Protein AF-A0A1V5L556-F1 (afdb_monomer)

pLDDT: mean 84.2, std 17.31, range [32.53, 97.69]

Sequence (121 aa):
MPRITEILFQGELIVESCAYVRMDPVELRERATLAYSMLGECTVFPRNCRVNRLGNERGICKGGRCVPVSSYGQHFGEEAPLVGKKVQVRFFHCYLSCEFCQNSDISQEGRGREISAGELA

Foldseek 3Di:
DDQPCDPDDPNDNCPPDPPLVVDDPVVNVVVVVVVVVCQCQPPVDVVRQGHRLVVQDAGLQRGHVFFAWQDKDADCDDDSVRHDDDMDTDGAGDNPPDPPDPVCCRHPVPRGDTDHPVVVD

Secondary structure (DSSP, 8-state):
---TT---BTTB------GGGGS-HHHHHHHHHHHHHTTTTT-SSTT-----GGGT---TT---SSEEEEEEEE--SS-GGG-SSSEEEEEP--SS--TT-TTHHHHTS--SEEE-HHHH-

Solvent-accessible surface area (backbone atoms only — not comparable to full-atom values): 7439 Å² total; per-residue (Å²): 132,86,66,87,88,67,72,67,63,93,82,47,88,72,76,79,66,58,71,76,79,76,44,56,72,65,60,50,49,52,53,50,51,53,60,56,56,40,31,54,46,26,57,91,49,98,80,52,63,49,38,30,19,79,80,48,37,64,44,93,39,62,54,46,63,48,48,42,40,43,50,72,43,67,35,84,63,91,54,70,94,58,44,48,92,52,73,46,76,42,68,28,45,48,71,79,74,60,93,83,46,92,56,39,60,26,31,70,70,50,49,56,47,74,39,52,74,79,77,73,108

Structure (mmCIF, N/CA/C/O backbone):
data_AF-A0A1V5L556-F1
#
_entry.id   AF-A0A1V5L556-F1
#
loop_
_atom_site.group_PDB
_atom_site.id
_atom_site.typ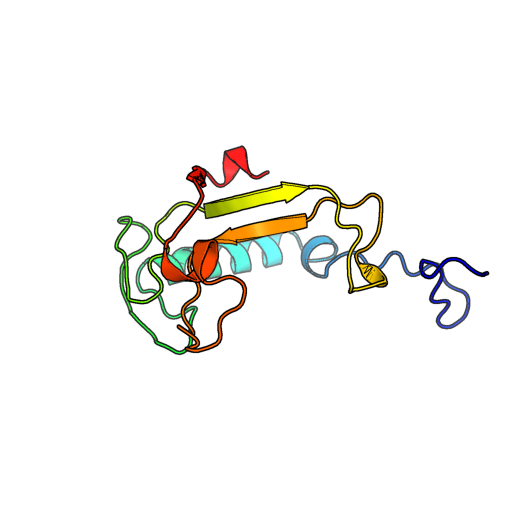e_symbol
_atom_site.label_atom_id
_atom_site.label_alt_id
_atom_site.label_comp_id
_atom_site.label_asym_id
_atom_site.label_entity_id
_atom_site.label_seq_id
_atom_site.pdbx_PDB_ins_code
_atom_site.Cartn_x
_atom_site.Cartn_y
_atom_site.Cartn_z
_atom_site.occupancy
_atom_site.B_iso_or_equiv
_atom_site.auth_seq_id
_atom_site.auth_comp_id
_atom_site.auth_asym_id
_atom_site.auth_atom_id
_atom_site.pdbx_PDB_model_num
ATOM 1 N N . MET A 1 1 ? 29.763 7.833 -19.923 1.00 35.34 1 MET A N 1
ATOM 2 C CA . MET A 1 1 ? 28.493 8.517 -19.594 1.00 35.34 1 MET A CA 1
ATOM 3 C C . MET A 1 1 ? 28.406 8.593 -18.079 1.00 35.34 1 MET A C 1
ATOM 5 O O . MET A 1 1 ? 28.569 7.546 -17.458 1.00 35.34 1 MET A O 1
ATOM 9 N N . PRO A 1 2 ? 28.285 9.786 -17.478 1.00 32.53 2 PRO A N 1
ATOM 10 C CA . PRO A 1 2 ? 28.253 9.913 -16.025 1.00 32.53 2 PRO A CA 1
ATOM 11 C C . PRO A 1 2 ? 27.000 9.219 -15.475 1.00 32.53 2 PRO A C 1
ATOM 13 O O . PRO A 1 2 ? 25.945 9.216 -16.110 1.00 32.53 2 PRO A O 1
ATOM 16 N N . ARG A 1 3 ? 27.149 8.549 -14.331 1.00 34.12 3 ARG A N 1
ATOM 17 C CA . ARG A 1 3 ? 26.086 7.783 -13.674 1.00 34.12 3 ARG A CA 1
ATOM 18 C C . ARG A 1 3 ? 25.080 8.771 -13.082 1.00 34.12 3 ARG A C 1
ATOM 20 O O . ARG A 1 3 ? 25.467 9.641 -12.313 1.00 34.12 3 ARG A O 1
ATOM 27 N N . ILE A 1 4 ? 23.796 8.599 -13.394 1.00 45.97 4 ILE A N 1
ATOM 28 C CA . ILE A 1 4 ? 22.675 9.451 -12.937 1.00 45.97 4 ILE A CA 1
ATOM 29 C C . ILE A 1 4 ? 22.534 9.497 -11.392 1.00 45.97 4 ILE A C 1
ATOM 31 O O . ILE A 1 4 ? 21.780 10.297 -10.856 1.00 45.97 4 ILE A O 1
ATOM 35 N N . THR A 1 5 ? 23.305 8.707 -10.641 1.00 41.00 5 THR A N 1
ATOM 36 C CA . THR A 1 5 ? 23.335 8.725 -9.168 1.00 41.00 5 THR A CA 1
ATOM 37 C C . THR A 1 5 ? 24.135 9.875 -8.544 1.00 41.00 5 THR A C 1
ATOM 39 O O . THR A 1 5 ? 24.241 9.926 -7.324 1.00 41.00 5 THR A O 1
ATOM 42 N N . GLU A 1 6 ? 24.710 10.780 -9.335 1.00 43.03 6 GLU A N 1
ATOM 43 C CA . GLU A 1 6 ? 25.495 11.922 -8.846 1.00 43.03 6 GLU A CA 1
ATOM 44 C C . GLU A 1 6 ? 24.819 13.244 -9.259 1.00 43.03 6 GLU A C 1
ATOM 46 O O . GLU A 1 6 ? 25.341 14.005 -10.072 1.00 43.03 6 GLU A O 1
ATOM 51 N N . ILE A 1 7 ? 23.628 13.529 -8.715 1.00 44.84 7 ILE A N 1
ATOM 52 C CA . ILE A 1 7 ? 23.080 14.895 -8.734 1.00 44.84 7 ILE A CA 1
ATOM 53 C C . ILE A 1 7 ? 23.825 15.680 -7.648 1.00 44.84 7 ILE A C 1
ATOM 55 O O . ILE A 1 7 ? 23.437 15.708 -6.484 1.00 44.84 7 ILE A O 1
ATOM 59 N N . LEU A 1 8 ? 24.956 16.263 -8.037 1.00 38.81 8 LEU A N 1
ATOM 60 C CA . LEU A 1 8 ? 25.703 17.228 -7.239 1.00 38.81 8 LEU A CA 1
ATOM 61 C C . LEU A 1 8 ? 24.901 18.536 -7.182 1.00 38.81 8 LEU A C 1
ATOM 63 O O . LEU A 1 8 ? 24.895 19.298 -8.147 1.00 38.81 8 LEU A O 1
ATOM 67 N N . PHE A 1 9 ? 24.255 18.827 -6.054 1.00 42.56 9 PHE A N 1
ATOM 68 C CA . PHE A 1 9 ? 23.857 20.195 -5.723 1.00 42.56 9 PHE A CA 1
ATOM 69 C C . PHE A 1 9 ? 24.901 20.741 -4.741 1.00 42.56 9 PHE A C 1
ATOM 71 O O . PHE A 1 9 ? 25.079 20.203 -3.655 1.00 42.56 9 PHE A O 1
ATOM 78 N N . GLN A 1 10 ? 25.664 21.752 -5.165 1.00 41.72 10 GLN A N 1
ATOM 79 C CA . GLN A 1 10 ? 26.695 22.436 -4.360 1.00 41.72 10 GLN A CA 1
ATOM 80 C C . GLN A 1 10 ? 27.822 21.559 -3.767 1.00 41.72 10 GLN A C 1
ATOM 82 O O . GLN A 1 10 ? 28.446 21.943 -2.785 1.00 41.72 10 GLN A O 1
ATOM 87 N N . GLY A 1 11 ? 28.157 20.423 -4.386 1.00 44.88 11 GLY A N 1
ATOM 88 C CA . GLY A 1 11 ? 29.358 19.662 -4.011 1.00 44.88 11 GLY A CA 1
ATOM 89 C C . GLY A 1 11 ? 29.227 18.791 -2.758 1.00 44.88 11 GLY A C 1
ATOM 90 O O . GLY A 1 11 ? 30.229 18.230 -2.320 1.00 44.88 11 GLY A 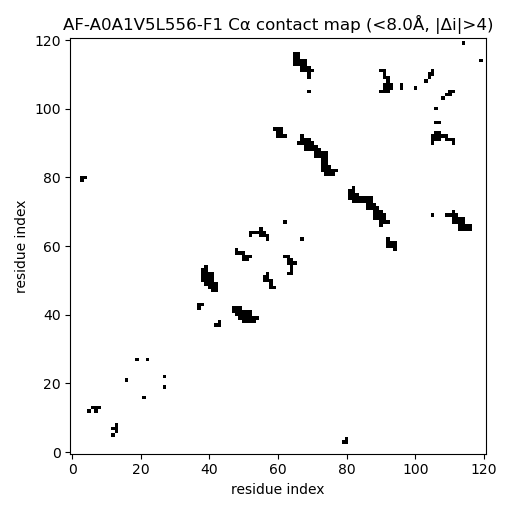O 1
ATOM 91 N N . GLU A 1 12 ? 28.020 18.619 -2.217 1.00 39.94 12 GLU A N 1
ATOM 92 C CA . GLU A 1 12 ? 27.752 17.656 -1.147 1.00 39.94 12 GLU A CA 1
ATOM 93 C C . GLU A 1 12 ? 27.103 16.376 -1.689 1.00 39.94 12 GLU A C 1
ATOM 95 O O . GLU A 1 12 ? 26.280 16.393 -2.608 1.00 39.94 12 GLU A O 1
ATOM 100 N N . LEU A 1 13 ? 27.491 15.237 -1.109 1.00 43.56 13 LEU A N 1
ATOM 101 C CA . LEU A 1 13 ? 26.875 13.941 -1.368 1.00 43.56 13 LEU A CA 1
ATOM 102 C C . LEU A 1 13 ? 25.466 13.953 -0.760 1.00 43.56 13 LEU A C 1
ATOM 104 O O . LEU A 1 13 ? 25.294 13.660 0.423 1.00 43.56 13 LEU A O 1
ATOM 108 N N . ILE A 1 14 ? 24.450 14.288 -1.554 1.00 48.25 14 ILE A N 1
ATOM 109 C CA . ILE A 1 14 ? 23.059 14.180 -1.116 1.00 48.25 14 ILE A CA 1
ATOM 110 C C . ILE A 1 14 ? 22.709 12.689 -1.026 1.00 48.25 14 ILE A C 1
ATOM 112 O O . ILE A 1 14 ? 22.227 12.067 -1.971 1.00 48.25 14 ILE A O 1
ATOM 116 N N . VAL A 1 15 ? 22.948 12.084 0.138 1.00 51.12 15 VAL A N 1
ATOM 117 C CA . VAL A 1 15 ? 22.237 10.866 0.529 1.00 51.12 15 VAL A CA 1
ATOM 118 C C . VAL A 1 15 ? 20.838 11.327 0.912 1.00 51.12 15 VAL A C 1
ATOM 120 O O . VAL A 1 15 ? 20.555 11.607 2.075 1.00 51.12 15 VAL A O 1
ATOM 123 N N . GLU A 1 16 ? 19.973 11.502 -0.085 1.00 57.72 16 GLU A N 1
ATOM 124 C CA . GLU A 1 16 ? 18.590 11.927 0.115 1.00 57.72 16 GLU A CA 1
ATOM 125 C C . GLU A 1 16 ? 17.825 10.780 0.788 1.00 57.72 16 GLU A C 1
ATOM 127 O O . GLU A 1 16 ? 17.157 9.956 0.166 1.00 57.72 16 GLU A O 1
ATOM 132 N N . SER A 1 17 ? 18.002 10.656 2.103 1.00 68.00 17 SER A N 1
ATOM 133 C CA . SER A 1 17 ? 17.194 9.769 2.920 1.00 68.00 17 SER A CA 1
ATOM 134 C C . SER A 1 17 ? 15.756 10.278 2.906 1.00 68.00 17 SER A C 1
ATOM 136 O O . SER A 1 17 ? 15.503 11.488 2.910 1.00 68.00 17 SER A O 1
ATOM 138 N N . CYS A 1 18 ? 14.797 9.357 2.855 1.00 77.62 18 CYS A N 1
ATOM 139 C CA . CYS A 1 18 ? 13.389 9.718 2.911 1.00 77.62 18 CYS A CA 1
ATOM 140 C C . CYS A 1 18 ? 13.111 10.525 4.188 1.00 77.62 18 CYS A C 1
ATOM 142 O O . CYS A 1 18 ? 13.683 10.235 5.238 1.00 77.62 18 CYS A O 1
ATOM 144 N N . ALA A 1 19 ? 12.219 11.517 4.121 1.00 85.31 19 ALA A N 1
ATOM 145 C CA . ALA A 1 19 ? 11.982 12.449 5.228 1.00 85.31 19 ALA A CA 1
ATOM 146 C C . ALA A 1 19 ? 11.673 11.755 6.571 1.00 85.31 19 ALA A C 1
ATOM 148 O O . ALA A 1 19 ? 12.118 12.217 7.616 1.00 85.31 19 ALA A O 1
ATOM 149 N N . TYR A 1 20 ? 10.987 10.606 6.540 1.00 85.88 20 TYR A N 1
ATOM 150 C CA . TYR A 1 20 ? 10.677 9.817 7.736 1.00 85.88 20 TYR A CA 1
ATOM 151 C C . TYR A 1 20 ? 11.917 9.219 8.426 1.00 85.88 20 TYR A C 1
ATOM 153 O O . TYR A 1 20 ? 11.873 8.965 9.621 1.00 85.88 20 TYR A O 1
ATOM 161 N N . VAL A 1 21 ? 13.024 9.007 7.704 1.00 87.56 21 VAL A N 1
ATOM 162 C CA . VAL A 1 21 ? 14.285 8.477 8.260 1.00 87.56 21 VAL A CA 1
ATOM 163 C C . VAL A 1 21 ? 14.985 9.521 9.130 1.00 87.56 21 VAL A C 1
ATOM 165 O O . VAL A 1 21 ? 15.699 9.167 10.061 1.00 87.56 21 VAL A O 1
ATOM 168 N N . ARG A 1 22 ? 14.784 10.808 8.829 1.00 88.75 22 ARG A N 1
ATOM 169 C CA . ARG A 1 22 ? 15.366 11.935 9.577 1.00 88.75 22 ARG A CA 1
ATOM 170 C C . ARG A 1 22 ? 14.403 12.538 10.602 1.00 88.75 22 ARG A C 1
ATOM 172 O O . ARG A 1 22 ? 14.738 13.545 11.215 1.00 88.75 22 ARG A O 1
ATOM 179 N N . MET A 1 23 ? 13.203 11.979 10.733 1.00 91.94 23 MET A N 1
ATOM 180 C CA . MET A 1 23 ? 12.171 12.488 11.631 1.00 91.94 23 MET A CA 1
ATOM 181 C C . MET A 1 23 ? 12.487 12.114 13.077 1.00 91.94 23 MET A C 1
ATOM 183 O O . MET A 1 23 ? 13.033 11.040 13.337 1.00 91.94 23 MET A O 1
ATOM 187 N N . ASP A 1 24 ? 12.108 12.985 14.012 1.00 96.19 24 ASP A N 1
ATOM 188 C CA . ASP A 1 24 ? 12.173 12.659 15.430 1.00 96.19 24 ASP A CA 1
ATOM 189 C C . ASP A 1 24 ? 11.362 11.370 15.719 1.00 96.19 24 ASP A C 1
ATOM 191 O O . ASP A 1 24 ? 10.232 11.235 15.236 1.00 96.19 24 ASP A O 1
ATOM 195 N N . PRO A 1 25 ? 11.904 10.394 16.475 1.00 96.06 25 PRO A N 1
ATOM 196 C CA . PRO A 1 25 ? 11.215 9.128 16.721 1.00 96.06 25 PRO A CA 1
ATOM 197 C C . PRO A 1 25 ? 9.872 9.255 17.451 1.00 96.06 25 PRO A C 1
ATOM 199 O O . PRO A 1 25 ? 9.017 8.377 17.294 1.00 96.06 25 PRO A O 1
ATOM 202 N N . VAL A 1 26 ? 9.685 10.299 18.265 1.00 97.50 26 VAL A N 1
ATOM 203 C CA . VAL A 1 26 ? 8.410 10.577 18.939 1.00 97.50 26 VAL A CA 1
ATOM 204 C C . VAL A 1 26 ? 7.413 11.085 17.908 1.00 97.50 26 VAL A C 1
ATOM 206 O O . VAL A 1 26 ? 6.352 10.481 17.752 1.00 97.50 26 VAL A O 1
ATOM 209 N N . GLU A 1 27 ? 7.795 12.091 17.120 1.00 96.81 27 GLU A N 1
ATOM 210 C CA . GLU A 1 27 ? 6.949 12.625 16.047 1.00 96.81 27 GLU A CA 1
ATOM 211 C C . GLU A 1 27 ? 6.547 11.532 15.040 1.00 96.81 27 GLU A C 1
ATOM 213 O O . GLU A 1 27 ? 5.376 11.408 14.666 1.00 96.81 27 GLU A O 1
ATOM 218 N N . LEU A 1 28 ? 7.497 10.690 14.622 1.00 96.00 28 LEU A N 1
ATOM 219 C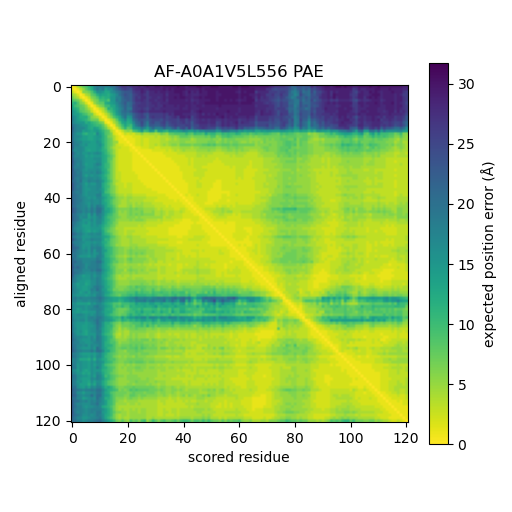 CA . LEU A 1 28 ? 7.238 9.590 13.694 1.00 96.00 28 LEU A CA 1
ATOM 220 C C . LEU A 1 28 ? 6.188 8.621 14.251 1.00 96.00 28 LEU A C 1
ATOM 222 O O . LEU A 1 28 ? 5.294 8.179 13.526 1.00 96.00 28 LEU A O 1
ATOM 226 N N . ARG A 1 29 ? 6.272 8.307 15.547 1.00 96.50 29 ARG A N 1
ATOM 227 C CA . ARG A 1 29 ? 5.335 7.410 16.231 1.00 96.50 29 ARG A CA 1
ATOM 228 C C . ARG A 1 29 ? 3.947 8.026 16.367 1.00 96.50 29 ARG A C 1
ATOM 230 O O . ARG A 1 29 ? 2.954 7.324 16.170 1.00 96.50 29 ARG A O 1
ATOM 237 N N . GLU A 1 30 ? 3.864 9.317 16.665 1.00 97.69 30 GLU A N 1
ATOM 238 C CA . GLU A 1 30 ? 2.598 10.051 16.734 1.00 97.69 30 GLU A CA 1
ATOM 239 C C . GLU A 1 30 ? 1.904 10.080 15.370 1.00 97.69 30 GLU A C 1
ATOM 241 O O . GLU A 1 30 ? 0.736 9.699 15.258 1.00 97.69 30 GLU A O 1
ATOM 246 N N . ARG A 1 31 ? 2.639 10.421 14.304 1.00 96.38 31 ARG A N 1
ATOM 247 C CA . ARG A 1 31 ? 2.110 10.413 12.932 1.00 96.38 31 ARG A CA 1
ATOM 248 C C . ARG A 1 31 ? 1.685 9.020 12.484 1.00 96.38 31 ARG A C 1
ATOM 250 O O . ARG A 1 31 ? 0.634 8.883 11.862 1.00 96.38 31 ARG A O 1
ATOM 257 N N . ALA A 1 32 ? 2.458 7.986 12.815 1.00 94.81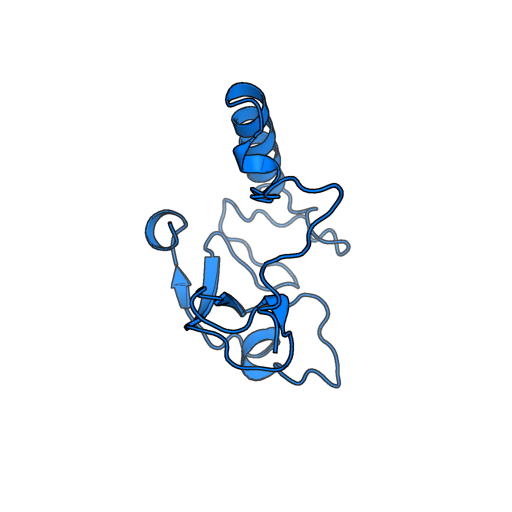 32 ALA A N 1
ATOM 258 C CA . ALA A 1 32 ? 2.088 6.604 12.522 1.00 94.81 32 ALA A CA 1
ATOM 259 C C . ALA A 1 32 ? 0.802 6.194 13.258 1.00 94.81 32 ALA A C 1
ATOM 261 O O . ALA A 1 32 ? -0.068 5.558 12.666 1.00 94.81 32 ALA A O 1
ATOM 262 N N . THR A 1 33 ? 0.649 6.606 14.519 1.00 96.94 33 THR A N 1
ATOM 263 C CA . THR A 1 33 ? -0.556 6.346 15.321 1.00 96.94 33 THR A CA 1
ATOM 264 C C . THR A 1 33 ? -1.779 7.036 14.720 1.00 96.94 33 THR A C 1
ATOM 266 O O . THR A 1 33 ? -2.828 6.408 14.573 1.00 96.94 33 THR A O 1
ATOM 269 N N . LEU A 1 34 ? -1.638 8.297 14.304 1.00 96.00 34 LEU A N 1
ATOM 270 C CA . LEU A 1 34 ? -2.697 9.042 13.625 1.00 96.00 34 LEU A CA 1
ATOM 271 C C . LEU A 1 34 ? -3.072 8.402 12.281 1.00 96.00 34 LEU A C 1
ATOM 273 O O . LEU A 1 34 ? -4.245 8.158 12.015 1.00 96.00 34 LEU A O 1
ATOM 277 N N . ALA A 1 35 ? -2.087 8.072 11.444 1.00 93.75 35 ALA A N 1
ATOM 278 C CA . ALA A 1 35 ? -2.337 7.405 10.167 1.00 93.75 35 ALA A CA 1
ATOM 279 C C . ALA A 1 35 ? -3.047 6.054 10.360 1.00 93.75 35 ALA A C 1
ATOM 281 O O . ALA A 1 35 ? -3.922 5.686 9.577 1.00 93.75 35 ALA A O 1
ATOM 282 N N . TYR A 1 36 ? -2.701 5.326 11.423 1.00 93.88 36 TYR A N 1
ATOM 283 C CA . TYR A 1 36 ? -3.343 4.066 11.767 1.00 93.88 36 TYR A CA 1
ATOM 284 C C . TYR A 1 36 ? -4.788 4.252 12.251 1.00 93.88 36 TYR A C 1
ATOM 286 O O . TYR A 1 36 ? -5.650 3.458 11.882 1.00 93.88 36 TYR A O 1
ATOM 294 N N . SER A 1 37 ? -5.092 5.291 13.034 1.00 95.69 37 SER A N 1
ATOM 295 C CA . SER A 1 37 ? -6.464 5.547 13.499 1.00 95.69 37 SER A CA 1
ATOM 296 C C . SER A 1 37 ? -7.406 5.942 12.357 1.00 95.69 37 SER A C 1
ATOM 298 O O . SER A 1 37 ? -8.562 5.516 12.347 1.00 95.69 37 SER A O 1
ATOM 300 N N . MET A 1 38 ? -6.898 6.634 11.328 1.00 94.62 38 MET A N 1
ATOM 301 C CA . MET A 1 38 ? -7.646 6.957 10.102 1.00 94.62 38 MET A CA 1
ATOM 302 C C . MET A 1 38 ? -8.143 5.717 9.344 1.00 94.62 38 MET A C 1
ATOM 304 O O . MET A 1 38 ? -9.009 5.828 8.480 1.00 94.62 38 MET A O 1
ATOM 308 N N . LEU A 1 39 ? -7.622 4.524 9.638 1.00 93.56 39 LEU A N 1
ATOM 309 C CA . LEU A 1 39 ? -8.104 3.274 9.055 1.00 93.56 39 LEU A CA 1
ATOM 310 C C . LEU A 1 39 ? -9.469 2.838 9.613 1.00 93.56 39 LEU A C 1
ATOM 312 O O . LEU A 1 39 ? -10.161 2.084 8.934 1.00 93.56 39 LEU A O 1
ATOM 316 N N . GLY A 1 40 ? -9.863 3.294 10.808 1.00 96.31 40 GLY A N 1
ATOM 317 C CA . GLY A 1 40 ? -11.162 2.975 11.418 1.00 96.31 40 GLY A CA 1
ATOM 318 C C . GLY A 1 40 ? -12.352 3.663 10.739 1.00 96.31 40 GLY A C 1
ATOM 319 O O . GLY A 1 40 ? -13.445 3.110 10.718 1.00 96.31 40 GLY A O 1
ATOM 320 N N . GLU A 1 41 ? -12.117 4.823 10.127 1.00 96.31 41 GLU A N 1
ATOM 321 C CA . GLU A 1 41 ? -13.068 5.542 9.277 1.00 96.31 41 GLU A CA 1
ATOM 322 C C . GLU A 1 41 ? -12.293 6.116 8.083 1.00 96.31 41 GLU A C 1
ATOM 324 O O . GLU A 1 41 ? -11.792 7.239 8.103 1.00 96.31 41 GLU 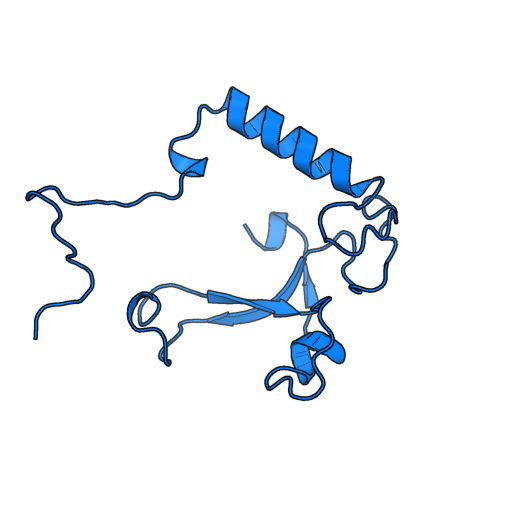A O 1
ATOM 329 N N . CYS A 1 42 ? -12.118 5.301 7.039 1.00 93.38 42 CYS A N 1
ATOM 330 C CA . CYS A 1 42 ? -11.139 5.583 5.991 1.00 93.38 42 CYS A CA 1
ATOM 331 C C . CYS A 1 42 ? -11.454 6.843 5.157 1.00 93.38 42 CYS A C 1
ATOM 333 O O . CYS A 1 42 ? -12.314 6.826 4.266 1.00 93.38 42 CYS A O 1
ATOM 335 N N . THR A 1 43 ? -10.666 7.897 5.389 1.00 92.69 43 THR A N 1
ATOM 336 C CA . THR A 1 43 ? -10.650 9.183 4.655 1.00 92.69 43 THR A CA 1
ATOM 337 C C . THR A 1 43 ? -9.333 9.442 3.911 1.00 92.69 43 THR A C 1
ATOM 339 O O . THR A 1 43 ? -9.117 10.513 3.358 1.00 92.69 43 THR A O 1
ATOM 342 N N . VAL A 1 44 ? -8.444 8.442 3.854 1.00 89.44 44 VAL A N 1
ATOM 343 C CA . VAL A 1 44 ? -7.110 8.545 3.224 1.00 89.44 44 VAL A CA 1
ATOM 344 C C . VAL A 1 44 ? -7.190 8.869 1.725 1.00 89.44 44 VAL A C 1
ATOM 346 O O . VAL A 1 44 ? -6.299 9.512 1.179 1.00 89.44 44 VAL A O 1
ATOM 349 N N . PHE A 1 45 ? -8.256 8.433 1.050 1.00 84.81 45 PHE A N 1
ATOM 350 C CA . PHE A 1 45 ? -8.478 8.706 -0.370 1.00 84.81 45 PHE A CA 1
ATOM 351 C C . PHE A 1 45 ? -9.555 9.775 -0.575 1.00 84.81 45 PHE A C 1
ATOM 353 O O . PHE A 1 45 ? -10.542 9.765 0.161 1.00 84.81 45 PHE A O 1
ATOM 360 N N . PRO A 1 46 ? -9.479 10.583 -1.656 1.00 86.50 46 PRO A N 1
ATOM 361 C CA . PRO A 1 46 ? -10.468 11.627 -1.955 1.00 86.50 46 PRO A CA 1
ATOM 362 C C . PRO A 1 46 ? -11.922 11.138 -2.037 1.00 86.50 46 PRO A C 1
ATOM 364 O O . PRO A 1 46 ? -12.854 11.917 -1.870 1.00 86.50 46 PRO A O 1
ATOM 367 N N . ARG A 1 47 ? -12.133 9.836 -2.279 1.00 86.62 47 ARG A N 1
ATOM 368 C CA . ARG A 1 47 ? -13.466 9.217 -2.294 1.00 86.62 47 ARG A CA 1
ATOM 369 C C . ARG A 1 47 ? -14.109 9.076 -0.907 1.00 86.62 47 ARG A C 1
ATOM 371 O O . ARG A 1 47 ? -15.281 8.728 -0.862 1.00 86.62 47 ARG A O 1
ATOM 378 N N . ASN A 1 48 ? -13.375 9.303 0.190 1.00 91.12 48 ASN A N 1
ATOM 379 C CA . ASN A 1 48 ? -13.885 9.322 1.568 1.00 91.12 48 ASN A CA 1
ATOM 380 C C . ASN A 1 48 ? -14.865 8.179 1.880 1.00 91.12 48 ASN A C 1
ATOM 382 O O . ASN A 1 48 ? -15.994 8.409 2.303 1.00 91.12 48 ASN A O 1
ATOM 386 N N . CYS A 1 49 ? -14.448 6.932 1.637 1.00 92.81 49 CYS A N 1
ATOM 387 C CA . CYS A 1 49 ? -15.344 5.779 1.742 1.00 92.81 49 CYS A CA 1
ATOM 388 C C . CYS A 1 49 ? -15.795 5.448 3.173 1.00 92.81 49 CYS A C 1
ATOM 390 O O . CYS A 1 49 ? -16.746 4.689 3.314 1.00 92.81 49 CYS A O 1
ATOM 392 N N . ARG A 1 50 ? -15.117 5.970 4.209 1.00 95.62 50 ARG A N 1
ATOM 393 C CA . ARG A 1 50 ? -15.458 5.840 5.643 1.00 95.62 50 ARG A CA 1
ATOM 394 C C . ARG A 1 50 ? -15.590 4.416 6.198 1.00 95.62 50 ARG A C 1
ATOM 396 O O . ARG A 1 50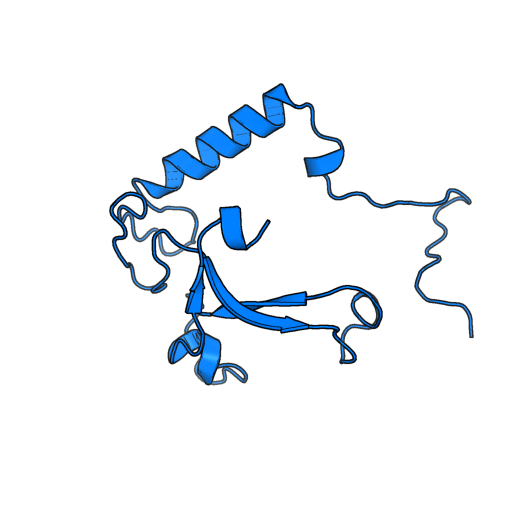 ? -15.935 4.251 7.357 1.00 95.62 50 ARG A O 1
ATOM 403 N N . VAL A 1 51 ? -15.266 3.392 5.412 1.00 96.75 51 VAL A N 1
ATOM 404 C CA . VAL A 1 51 ? -15.259 1.999 5.878 1.00 96.75 51 VAL A CA 1
ATOM 405 C C . VAL A 1 51 ? -14.181 1.768 6.938 1.00 96.75 51 VAL A C 1
ATOM 407 O O . VAL A 1 51 ? -13.131 2.426 6.925 1.00 96.75 51 VAL A O 1
ATOM 410 N N . ASN A 1 52 ? -14.409 0.776 7.794 1.00 96.94 52 ASN A N 1
ATOM 411 C CA . ASN A 1 52 ? -13.492 0.377 8.848 1.00 96.94 52 ASN A CA 1
ATOM 412 C C . ASN A 1 52 ? -12.485 -0.676 8.353 1.00 96.94 52 ASN A C 1
ATOM 414 O O . ASN A 1 52 ? -12.721 -1.887 8.388 1.00 96.94 52 ASN A O 1
ATOM 418 N N . ARG A 1 53 ? -11.297 -0.227 7.940 1.00 94.38 53 ARG A N 1
ATOM 419 C CA . ARG A 1 53 ? -10.199 -1.113 7.514 1.00 94.38 53 ARG A CA 1
ATOM 420 C C . ARG A 1 53 ? -9.603 -1.911 8.666 1.00 94.38 53 ARG A C 1
ATOM 422 O O . 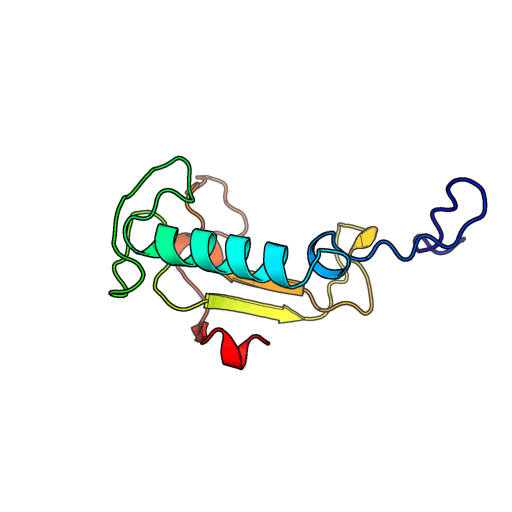ARG A 1 53 ? -9.009 -2.953 8.409 1.00 94.38 53 ARG A O 1
ATOM 429 N N . LEU A 1 54 ? -9.742 -1.459 9.915 1.00 94.44 54 LEU A N 1
ATOM 430 C CA . LEU A 1 54 ? -9.299 -2.231 11.083 1.00 94.44 54 LEU A CA 1
ATOM 431 C C . LEU A 1 54 ? -10.145 -3.501 11.252 1.00 94.44 54 LEU A C 1
ATOM 433 O O . LEU A 1 54 ? -9.602 -4.540 11.615 1.00 94.44 54 LEU A O 1
ATOM 437 N N . GLY A 1 55 ? -11.429 -3.434 10.886 1.00 95.62 55 GLY A N 1
ATOM 438 C CA . GLY A 1 55 ? -12.333 -4.580 10.737 1.00 95.62 55 GLY A CA 1
ATOM 439 C C . GLY A 1 55 ? -12.214 -5.320 9.398 1.00 95.62 55 GLY A C 1
ATOM 440 O O . GLY A 1 55 ? -13.038 -6.178 9.103 1.00 95.62 55 GLY A O 1
ATOM 441 N N . ASN A 1 56 ? -11.204 -4.997 8.580 1.00 94.94 56 ASN A N 1
ATOM 442 C CA . ASN A 1 56 ? -10.999 -5.521 7.226 1.00 94.94 56 ASN A CA 1
ATOM 443 C C . ASN A 1 56 ? -12.139 -5.215 6.230 1.00 94.94 56 ASN A C 1
ATOM 445 O O . ASN A 1 56 ? -12.290 -5.903 5.219 1.00 94.94 56 ASN A O 1
ATOM 449 N N . GLU A 1 57 ? -12.930 -4.167 6.468 1.00 96.38 57 GLU A N 1
ATOM 450 C CA . GLU A 1 57 ? -13.972 -3.762 5.528 1.00 96.38 57 GLU A CA 1
ATOM 451 C C . GLU A 1 57 ? -13.372 -3.215 4.229 1.00 96.38 57 GLU A C 1
ATOM 453 O O . GLU A 1 57 ? -12.351 -2.513 4.215 1.00 96.38 57 GLU A O 1
ATOM 458 N N . ARG A 1 58 ? -14.044 -3.512 3.112 1.00 93.19 58 ARG A N 1
ATOM 459 C CA . ARG A 1 58 ? -13.625 -3.118 1.766 1.00 93.19 58 ARG A CA 1
ATOM 460 C C . ARG A 1 58 ? -14.571 -2.073 1.179 1.00 93.19 58 ARG A C 1
ATOM 462 O O . ARG A 1 58 ? -15.746 -2.334 0.965 1.00 93.19 58 ARG A O 1
ATOM 469 N N . GLY A 1 59 ? -14.038 -0.887 0.901 1.00 91.81 59 GLY A N 1
ATOM 470 C CA . GLY A 1 59 ? -14.714 0.178 0.163 1.00 91.81 59 GLY A CA 1
ATOM 471 C C . GLY A 1 59 ? -14.461 0.085 -1.342 1.00 91.81 59 GLY A C 1
ATOM 472 O O . GLY A 1 59 ? -13.878 -0.876 -1.838 1.00 91.81 59 GLY A O 1
ATOM 473 N N . ILE A 1 60 ? -14.817 1.143 -2.072 1.00 88.94 60 ILE A N 1
ATOM 474 C CA . ILE A 1 60 ? -14.698 1.200 -3.540 1.00 88.94 60 ILE A CA 1
ATOM 475 C C . ILE A 1 60 ? -13.271 0.979 -4.067 1.00 88.94 60 ILE A C 1
ATOM 477 O O . ILE A 1 60 ? -13.092 0.438 -5.152 1.00 88.94 60 ILE A O 1
ATOM 481 N N . CYS A 1 61 ? -12.245 1.349 -3.294 1.00 88.38 61 CYS A N 1
ATOM 482 C CA . CYS A 1 61 ? -10.856 1.091 -3.670 1.00 88.38 61 CYS A CA 1
ATOM 483 C C . CYS A 1 61 ? -10.412 -0.359 -3.438 1.00 88.38 61 CYS A C 1
ATOM 485 O O . CYS A 1 61 ? -9.248 -0.641 -3.663 1.00 88.38 61 CYS A O 1
ATOM 487 N N . LYS A 1 62 ? -11.288 -1.258 -2.966 1.00 90.12 62 LYS A N 1
ATOM 488 C CA . LYS A 1 62 ? -11.068 -2.701 -2.738 1.00 90.12 62 LYS A CA 1
ATOM 489 C C . LYS A 1 62 ? -9.965 -3.102 -1.741 1.00 90.12 62 LYS A C 1
ATOM 491 O O . LYS A 1 62 ? -9.965 -4.249 -1.313 1.00 90.12 62 LYS A O 1
ATOM 496 N N . GLY A 1 63 ? -9.081 -2.196 -1.317 1.00 89.06 63 GLY A N 1
ATOM 497 C CA . GLY A 1 63 ? -8.047 -2.489 -0.313 1.00 89.06 63 GLY A CA 1
ATOM 498 C C . GLY A 1 63 ? -8.641 -2.876 1.044 1.00 89.06 63 GLY A C 1
ATOM 499 O O . GLY A 1 63 ? -9.685 -2.348 1.406 1.00 89.06 63 GLY A O 1
ATOM 500 N N . GLY A 1 64 ? -8.018 -3.794 1.780 1.00 91.12 64 GLY A N 1
ATOM 501 C CA . GLY A 1 64 ? -8.464 -4.246 3.105 1.00 91.12 64 GLY A CA 1
ATOM 502 C C . GLY A 1 64 ? -7.552 -3.769 4.237 1.00 91.12 64 GLY A C 1
ATOM 503 O O . GLY A 1 64 ? -6.987 -2.676 4.189 1.00 91.12 64 GLY A O 1
ATOM 504 N N . ARG A 1 65 ? -7.411 -4.609 5.266 1.00 92.50 65 ARG A N 1
ATOM 505 C CA . ARG A 1 65 ? -6.479 -4.417 6.387 1.00 92.50 65 ARG A CA 1
ATOM 506 C C . ARG A 1 65 ? -5.023 -4.684 5.997 1.00 92.50 65 ARG A C 1
ATOM 508 O O . ARG A 1 65 ? -4.116 -4.060 6.546 1.00 92.50 65 ARG A O 1
ATOM 515 N N . CYS A 1 66 ? -4.823 -5.653 5.110 1.00 93.44 66 CYS A N 1
ATOM 516 C CA . CYS A 1 66 ? -3.520 -6.153 4.687 1.00 93.44 66 CYS A CA 1
ATOM 517 C C . CYS A 1 66 ? -3.009 -5.425 3.441 1.00 93.44 66 CYS A C 1
ATOM 519 O O . CYS A 1 66 ? -3.762 -4.754 2.735 1.00 93.44 66 CYS A O 1
ATOM 521 N N . VAL A 1 67 ? -1.711 -5.564 3.177 1.00 91.62 67 VAL A N 1
ATOM 522 C CA . VAL A 1 67 ? -1.047 -4.888 2.064 1.00 91.62 67 VAL A CA 1
ATOM 523 C C . VAL A 1 67 ? -1.249 -5.693 0.774 1.00 91.62 67 VAL A C 1
ATOM 525 O O . VAL A 1 67 ? -0.841 -6.854 0.728 1.00 91.62 67 VAL A O 1
ATOM 528 N N . PRO A 1 68 ? -1.840 -5.114 -0.286 1.00 93.50 68 PRO A N 1
ATOM 529 C CA . PRO A 1 68 ? -2.107 -5.834 -1.526 1.00 93.50 68 PRO A CA 1
ATOM 530 C C . PRO A 1 68 ? -0.877 -5.829 -2.445 1.00 93.50 68 PRO A C 1
ATOM 532 O O . PRO A 1 68 ? -0.694 -4.893 -3.217 1.00 93.50 68 PRO A O 1
ATOM 535 N N . VAL A 1 69 ? -0.027 -6.859 -2.402 1.00 95.38 69 VAL A N 1
ATOM 536 C CA . VAL A 1 69 ? 1.181 -6.952 -3.245 1.00 95.38 69 VAL A CA 1
ATOM 537 C C . VAL A 1 69 ? 0.931 -7.792 -4.492 1.00 95.38 69 VAL A C 1
ATOM 539 O O . VAL A 1 69 ? 0.555 -8.959 -4.414 1.00 95.38 69 VAL A O 1
ATOM 542 N N . SER A 1 70 ? 1.170 -7.207 -5.663 1.00 95.56 70 SER A N 1
ATOM 543 C CA . SER A 1 70 ? 1.055 -7.899 -6.948 1.00 95.56 70 SER A CA 1
ATOM 544 C C . SER A 1 70 ? 2.372 -8.543 -7.367 1.00 95.56 70 SER A C 1
ATOM 546 O O . SER A 1 70 ? 2.425 -9.714 -7.729 1.00 95.56 70 SER A O 1
ATOM 548 N N . SER A 1 71 ? 3.455 -7.770 -7.319 1.00 92.69 71 SER A N 1
ATOM 549 C CA . SER A 1 71 ? 4.787 -8.226 -7.710 1.00 92.69 71 SER A CA 1
ATOM 550 C C . SER A 1 71 ? 5.855 -7.344 -7.081 1.00 92.69 71 SER A C 1
ATOM 552 O O . SER A 1 71 ? 5.590 -6.211 -6.682 1.00 92.69 71 SER A O 1
ATOM 554 N N . TYR A 1 72 ? 7.072 -7.864 -7.003 1.00 91.88 72 TYR A N 1
ATOM 555 C CA . TYR A 1 72 ? 8.245 -7.114 -6.584 1.00 91.88 72 TYR A CA 1
ATOM 556 C C . TYR A 1 72 ? 9.454 -7.571 -7.396 1.00 91.88 72 TYR A C 1
ATOM 558 O O . TYR A 1 72 ? 9.526 -8.722 -7.825 1.00 91.88 72 TYR A O 1
ATOM 566 N N . GLY A 1 73 ? 10.397 -6.669 -7.636 1.00 89.50 73 GLY A N 1
ATOM 567 C CA . GLY A 1 73 ? 11.607 -6.997 -8.378 1.00 89.50 73 GLY A CA 1
ATOM 568 C C . GLY A 1 73 ? 12.429 -5.773 -8.734 1.00 89.50 73 GLY A C 1
ATOM 569 O O . GLY A 1 73 ? 12.027 -4.637 -8.487 1.00 89.50 73 GLY A O 1
ATOM 570 N N . GLN A 1 74 ? 13.596 -6.014 -9.317 1.00 88.00 74 GLN A N 1
ATOM 571 C CA . GLN A 1 74 ? 14.392 -4.943 -9.900 1.00 88.00 74 GLN A CA 1
ATOM 572 C C . GLN A 1 74 ? 13.673 -4.377 -11.122 1.00 88.00 74 GLN A C 1
ATOM 574 O O . GLN A 1 74 ? 13.099 -5.113 -11.928 1.00 88.00 74 GLN A O 1
ATOM 579 N N . HIS A 1 75 ? 13.698 -3.058 -11.242 1.00 81.94 75 HIS A N 1
ATOM 580 C CA . HIS A 1 75 ? 13.144 -2.367 -12.389 1.00 81.94 75 HIS A CA 1
ATOM 581 C C . HIS A 1 75 ? 14.263 -2.002 -13.353 1.00 81.94 75 HIS A C 1
ATOM 583 O O . HIS A 1 75 ? 15.279 -1.425 -12.965 1.00 81.94 75 HIS A O 1
ATOM 589 N N . PHE A 1 76 ? 14.049 -2.328 -14.620 1.00 83.62 76 PHE A N 1
ATOM 590 C CA . PHE A 1 76 ? 14.970 -2.027 -15.713 1.00 83.62 76 PHE A CA 1
ATOM 591 C C . PHE A 1 76 ? 14.267 -1.237 -16.830 1.00 83.62 76 PHE A C 1
ATOM 593 O O . PHE A 1 76 ? 14.651 -1.341 -17.989 1.00 83.62 76 PHE A O 1
ATOM 600 N N . GLY A 1 77 ? 13.195 -0.517 -16.479 1.00 76.50 77 GLY A N 1
ATOM 601 C CA . GLY A 1 77 ? 12.292 0.165 -17.406 1.00 76.50 77 GLY A CA 1
ATOM 602 C C . GLY A 1 77 ? 12.501 1.681 -17.524 1.00 76.50 77 GLY A C 1
ATOM 603 O O . GLY A 1 77 ? 13.616 2.181 -17.428 1.00 76.50 77 GLY A O 1
ATOM 604 N N . GLU A 1 78 ? 11.394 2.377 -17.791 1.00 72.50 78 GLU A N 1
ATOM 605 C CA . GLU A 1 78 ? 11.294 3.720 -18.389 1.00 72.50 78 GLU A CA 1
ATOM 606 C C . GLU A 1 78 ? 11.822 4.871 -17.511 1.00 72.50 78 GLU A C 1
ATOM 608 O O . GLU A 1 78 ? 12.372 5.848 -18.020 1.00 72.50 78 GLU A O 1
ATOM 613 N N . GLU A 1 79 ? 11.722 4.752 -16.185 1.00 80.00 79 GLU A N 1
ATOM 614 C CA . GLU A 1 79 ? 12.113 5.818 -15.261 1.00 80.00 79 GLU A CA 1
ATOM 615 C C . GLU A 1 79 ? 13.577 5.669 -14.830 1.00 80.00 79 GLU A C 1
ATOM 617 O O . GLU A 1 79 ? 13.895 4.946 -13.883 1.00 80.00 79 GLU A O 1
ATOM 622 N N . ALA A 1 80 ? 14.481 6.394 -15.500 1.00 81.00 80 ALA A N 1
ATOM 623 C CA . ALA A 1 80 ? 15.930 6.342 -15.262 1.00 81.00 80 ALA A CA 1
ATOM 624 C C . ALA A 1 80 ? 16.369 6.408 -13.775 1.00 81.00 80 ALA A C 1
ATOM 626 O O . ALA A 1 80 ? 17.285 5.663 -13.415 1.00 81.00 80 ALA A O 1
ATOM 627 N N . PRO A 1 81 ? 15.742 7.208 -12.881 1.00 77.06 81 PRO A N 1
ATOM 628 C CA . PRO A 1 81 ? 16.091 7.221 -11.454 1.00 77.06 81 PRO A CA 1
ATOM 629 C C . PRO A 1 81 ? 15.801 5.905 -10.719 1.00 77.06 81 PRO A C 1
ATOM 631 O O . PRO A 1 81 ? 16.368 5.648 -9.655 1.00 77.06 81 PRO A O 1
ATOM 634 N N . LEU A 1 82 ? 14.903 5.081 -11.261 1.00 72.44 82 LEU A N 1
ATOM 635 C CA . LEU A 1 82 ? 14.452 3.843 -10.642 1.00 72.44 82 LEU A CA 1
ATOM 636 C C . LEU A 1 82 ? 15.084 2.585 -11.256 1.00 72.44 82 LEU A C 1
ATOM 638 O O . LEU A 1 82 ? 14.827 1.480 -10.769 1.00 72.44 82 LEU A O 1
ATOM 642 N N . VAL A 1 83 ? 15.906 2.741 -12.299 1.00 82.25 83 VAL A N 1
ATOM 643 C CA . VAL A 1 83 ? 16.610 1.640 -12.962 1.00 82.25 83 VAL A CA 1
ATOM 644 C C . VAL A 1 83 ? 17.761 1.125 -12.097 1.00 82.25 83 VAL A C 1
ATOM 646 O O . VAL A 1 83 ? 18.600 1.887 -11.613 1.00 82.25 83 VAL A O 1
ATOM 649 N N . GLY A 1 84 ? 17.855 -0.198 -11.955 1.00 79.38 84 GLY A N 1
ATOM 650 C CA . GLY A 1 84 ? 19.037 -0.867 -11.417 1.00 79.38 84 GLY A CA 1
ATOM 651 C C . GLY A 1 84 ? 18.767 -1.673 -10.152 1.00 79.38 84 GLY A C 1
ATOM 652 O O . GLY A 1 84 ? 17.880 -2.517 -10.110 1.00 79.38 84 GLY A O 1
ATOM 653 N N . LYS A 1 85 ? 19.601 -1.484 -9.123 1.00 72.31 85 LYS A N 1
ATOM 654 C CA . LYS A 1 85 ? 19.710 -2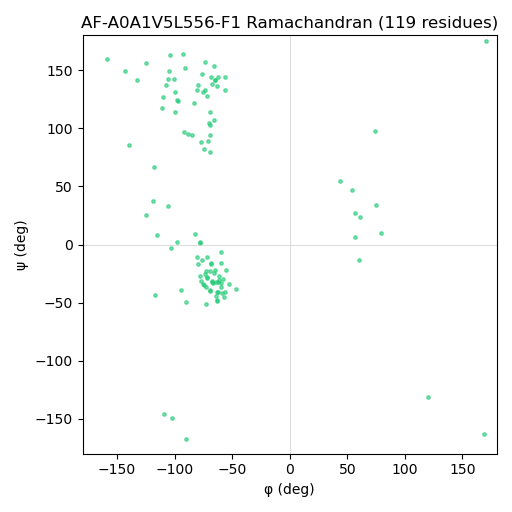.440 -8.003 1.00 72.31 85 LYS A CA 1
ATOM 655 C C . LYS A 1 85 ? 18.563 -2.385 -6.988 1.00 72.31 85 LYS A C 1
ATOM 657 O O . LYS A 1 85 ? 18.472 -3.286 -6.157 1.00 72.31 85 LYS A O 1
ATOM 662 N N . LYS A 1 86 ? 17.727 -1.343 -7.013 1.00 79.75 86 LYS A N 1
ATOM 663 C CA . LYS A 1 86 ? 16.635 -1.169 -6.047 1.00 79.75 86 LYS A CA 1
ATOM 664 C C . LYS A 1 86 ? 15.439 -2.038 -6.438 1.00 79.75 86 LYS A C 1
ATOM 666 O O . LYS A 1 86 ? 15.074 -2.119 -7.608 1.00 79.75 86 LYS A O 1
ATOM 671 N N . VAL A 1 87 ? 14.840 -2.682 -5.441 1.00 83.00 87 VAL A N 1
ATOM 672 C CA . VAL A 1 87 ? 13.599 -3.441 -5.610 1.00 83.00 87 VAL A CA 1
ATOM 673 C C . VAL A 1 87 ? 12.431 -2.466 -5.591 1.00 83.00 87 VAL A C 1
ATOM 675 O O . VAL A 1 87 ? 12.342 -1.611 -4.713 1.00 83.00 87 VAL A O 1
ATOM 678 N N . GLN A 1 88 ? 11.531 -2.613 -6.552 1.00 86.88 88 GLN A N 1
ATOM 679 C CA . GLN A 1 88 ? 10.239 -1.946 -6.559 1.00 86.88 88 GLN A CA 1
ATOM 680 C C . GLN A 1 88 ? 9.150 -2.948 -6.217 1.00 86.88 88 GLN A C 1
ATOM 682 O O . GLN A 1 88 ? 9.194 -4.091 -6.670 1.00 86.88 88 GLN A O 1
ATOM 687 N N . VAL A 1 89 ? 8.161 -2.498 -5.453 1.00 90.38 89 VAL A N 1
ATOM 688 C CA . VAL A 1 89 ? 6.967 -3.272 -5.115 1.00 90.38 89 VAL A CA 1
ATOM 689 C C . VAL A 1 89 ? 5.783 -2.644 -5.839 1.00 90.38 89 VAL A C 1
ATOM 691 O O . VAL A 1 89 ? 5.544 -1.445 -5.717 1.00 90.38 89 VAL A O 1
ATOM 694 N N . ARG A 1 90 ? 5.034 -3.450 -6.594 1.00 91.06 90 ARG A N 1
ATOM 695 C CA . ARG A 1 90 ? 3.763 -3.047 -7.199 1.00 91.06 90 ARG A CA 1
ATOM 696 C C . ARG A 1 90 ? 2.614 -3.535 -6.337 1.00 91.06 90 ARG A C 1
ATOM 698 O O . ARG A 1 90 ? 2.484 -4.737 -6.095 1.00 91.06 90 ARG A O 1
ATOM 705 N N . PHE A 1 91 ? 1.765 -2.603 -5.926 1.00 93.19 91 PHE A N 1
ATOM 706 C CA . PHE A 1 91 ? 0.531 -2.903 -5.212 1.00 93.19 91 PHE A CA 1
ATOM 707 C C . PHE A 1 91 ? -0.643 -3.087 -6.184 1.00 93.19 91 PHE A C 1
ATOM 709 O O . PHE A 1 91 ? -0.639 -2.511 -7.273 1.00 93.19 91 PHE A O 1
ATOM 716 N N . PHE A 1 92 ? -1.638 -3.892 -5.807 1.00 92.62 92 PHE A N 1
ATOM 717 C CA . PHE A 1 92 ? -2.894 -4.038 -6.553 1.00 92.62 92 PHE A CA 1
ATOM 718 C C . PHE A 1 92 ? -4.040 -3.280 -5.870 1.00 92.62 92 PHE A C 1
ATOM 720 O O . PHE A 1 92 ? -3.943 -2.928 -4.698 1.00 92.62 92 PHE A O 1
ATOM 727 N N . HIS A 1 93 ? -5.125 -3.045 -6.616 1.00 91.19 93 HIS A N 1
ATOM 728 C CA . HIS A 1 93 ? -6.263 -2.183 -6.261 1.00 91.19 93 HIS A CA 1
ATOM 729 C C . HIS A 1 93 ? -6.003 -0.663 -6.321 1.00 91.19 93 HIS A C 1
ATOM 731 O O . HIS A 1 93 ? -5.548 -0.035 -5.368 1.00 91.19 93 HIS A O 1
ATOM 737 N N . CYS A 1 94 ? -6.400 -0.046 -7.440 1.00 88.00 94 CYS A N 1
ATOM 738 C CA . CYS A 1 94 ? -6.387 1.407 -7.631 1.00 88.00 94 CYS A CA 1
ATOM 739 C C . CYS A 1 94 ? -7.813 1.984 -7.604 1.00 88.00 94 CYS A C 1
ATOM 741 O O . CYS A 1 94 ? -8.730 1.446 -8.221 1.00 88.00 94 CYS A O 1
ATOM 743 N N . TYR A 1 95 ? -8.008 3.121 -6.930 1.00 86.44 95 TYR A N 1
ATOM 744 C CA . TYR A 1 95 ? -9.324 3.757 -6.762 1.00 86.44 95 TYR A CA 1
ATOM 745 C C . TYR A 1 95 ? -9.797 4.587 -7.972 1.00 86.44 95 TYR A C 1
ATOM 747 O O . TYR A 1 95 ? -10.952 5.032 -7.997 1.00 86.44 95 TYR A O 1
ATOM 755 N N . LEU A 1 96 ? -8.915 4.839 -8.946 1.00 88.62 96 LEU A N 1
ATOM 756 C CA . LEU A 1 96 ? -9.203 5.695 -10.102 1.00 88.62 96 LEU A CA 1
ATOM 757 C C . LEU A 1 96 ? -10.097 4.999 -11.138 1.00 88.62 96 LEU A C 1
ATOM 759 O O . LEU A 1 96 ? -10.968 5.654 -11.694 1.00 88.62 96 LEU A O 1
ATOM 763 N N . SER A 1 97 ? -9.958 3.676 -11.318 1.00 87.88 97 SER A N 1
ATOM 764 C CA . SER A 1 97 ? -10.738 2.871 -12.284 1.00 87.88 97 SER A CA 1
ATOM 765 C C . SER A 1 97 ? -10.685 3.406 -13.726 1.00 87.88 97 SER A C 1
ATOM 767 O O . SER A 1 97 ? -11.711 3.549 -14.378 1.00 87.88 97 SER A O 1
ATOM 769 N N . CYS A 1 98 ? -9.487 3.734 -14.219 1.00 93.62 98 CYS A N 1
ATOM 770 C CA . CYS A 1 98 ? -9.310 4.317 -15.552 1.00 93.62 98 CYS A CA 1
ATOM 771 C C . CYS A 1 98 ? -9.766 3.359 -16.668 1.00 93.62 98 CYS A C 1
ATOM 773 O O . CYS A 1 98 ? -9.382 2.188 -16.659 1.00 93.62 98 CYS A O 1
ATOM 775 N N . GLU A 1 99 ? -10.493 3.869 -17.666 1.00 95.50 99 GLU A N 1
ATOM 776 C CA . GLU A 1 99 ? -10.949 3.087 -18.831 1.00 95.50 99 GLU A CA 1
ATOM 777 C C . GLU A 1 99 ? -9.785 2.574 -19.697 1.00 95.50 99 GLU A C 1
ATOM 779 O O . GLU A 1 99 ? -9.844 1.483 -20.250 1.00 95.50 99 GLU A O 1
ATOM 784 N N . PHE A 1 100 ? -8.690 3.333 -19.758 1.00 96.25 100 PHE A N 1
ATOM 785 C CA . PHE A 1 100 ? -7.474 3.039 -20.529 1.00 96.25 100 PHE A CA 1
ATOM 786 C C . PHE A 1 100 ? -6.311 2.585 -19.629 1.00 96.25 100 PHE A C 1
ATOM 788 O O . PHE A 1 100 ? -5.146 2.904 -19.864 1.00 96.25 100 PHE A O 1
ATOM 795 N N . CYS A 1 101 ? -6.614 1.875 -18.539 1.00 95.75 101 CYS A N 1
ATOM 796 C CA . CYS A 1 101 ? -5.594 1.409 -17.603 1.00 95.75 101 CYS A CA 1
ATOM 797 C C . CYS A 1 101 ? -4.713 0.314 -18.229 1.00 95.75 101 CYS A C 1
ATOM 799 O O . CYS A 1 101 ? -5.169 -0.806 -18.433 1.00 95.75 101 CYS A O 1
ATOM 801 N N . GLN A 1 102 ? -3.426 0.606 -18.442 1.00 94.88 102 GLN A N 1
ATOM 802 C CA . GLN A 1 102 ? -2.443 -0.373 -18.936 1.00 94.88 102 GLN A CA 1
ATOM 803 C C . GLN A 1 102 ? -2.127 -1.489 -17.923 1.00 94.88 102 GLN A C 1
ATOM 805 O O . GLN A 1 102 ? -1.581 -2.523 -18.289 1.00 94.88 102 GLN A O 1
ATOM 810 N N . ASN A 1 103 ? -2.481 -1.285 -16.652 1.00 94.25 103 ASN A N 1
ATOM 811 C CA . ASN A 1 103 ? -2.273 -2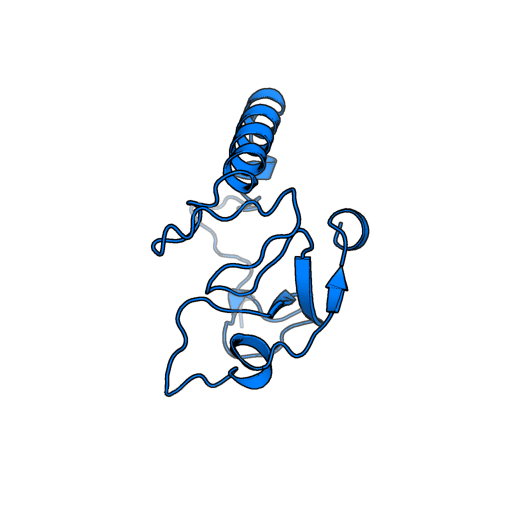.219 -15.546 1.00 94.25 103 ASN A CA 1
ATOM 812 C C . ASN A 1 103 ? -3.615 -2.649 -14.932 1.00 94.25 103 ASN A C 1
ATOM 814 O O . ASN A 1 103 ? -3.746 -2.711 -13.705 1.00 94.25 103 ASN A O 1
ATOM 818 N N . SER A 1 104 ? -4.655 -2.838 -15.755 1.00 95.25 104 SER A N 1
ATOM 819 C CA . SER A 1 104 ? -6.007 -3.201 -15.297 1.00 95.25 104 SER A CA 1
ATOM 820 C C . SER A 1 104 ? -6.041 -4.553 -14.581 1.00 95.25 104 SER A C 1
ATOM 822 O O . SER A 1 104 ? -6.791 -4.731 -13.620 1.00 95.25 104 SER A O 1
ATOM 824 N N . ASP A 1 105 ? -5.174 -5.468 -14.997 1.00 95.00 105 ASP A N 1
ATOM 825 C CA . ASP A 1 105 ? -4.961 -6.793 -14.429 1.00 95.00 105 ASP A CA 1
ATOM 826 C C . ASP A 1 105 ? -4.616 -6.738 -12.925 1.00 95.00 105 ASP A C 1
ATOM 828 O O . ASP A 1 105 ? -5.157 -7.490 -12.113 1.00 95.00 105 ASP A O 1
ATOM 832 N N . ILE A 1 106 ? -3.792 -5.781 -12.499 1.00 94.88 106 ILE A N 1
ATOM 833 C CA . ILE A 1 106 ? -3.484 -5.573 -11.076 1.00 94.88 106 ILE A CA 1
ATOM 834 C C . ILE A 1 106 ? -4.403 -4.510 -10.457 1.00 94.88 106 ILE A C 1
ATOM 836 O O . ILE A 1 106 ? -4.893 -4.655 -9.340 1.00 94.88 106 ILE A O 1
ATOM 840 N N . SER A 1 107 ? -4.721 -3.439 -11.176 1.00 92.81 107 SER A N 1
ATOM 841 C CA . SER A 1 107 ? -5.459 -2.303 -10.615 1.00 92.81 107 SER A CA 1
ATOM 842 C C . SER A 1 107 ? -6.934 -2.616 -10.371 1.00 92.81 107 SER A C 1
ATOM 844 O O . SER A 1 107 ? -7.500 -2.139 -9.386 1.00 92.81 107 SER A O 1
ATOM 846 N N . GLN A 1 108 ? -7.557 -3.407 -11.250 1.00 91.12 108 GLN A N 1
ATOM 847 C CA . GLN A 1 108 ? -9.001 -3.655 -11.267 1.00 91.12 108 GLN A CA 1
ATOM 848 C C . GLN A 1 108 ? -9.350 -5.126 -11.014 1.00 91.12 108 GLN A C 1
ATOM 850 O O . GLN A 1 108 ? -10.256 -5.381 -10.210 1.00 91.12 108 GLN A O 1
ATOM 855 N N . GLU A 1 109 ? -8.627 -6.068 -11.634 1.00 91.88 109 GLU A N 1
ATOM 856 C CA . GLU A 1 109 ? -8.855 -7.517 -11.467 1.00 91.88 109 GLU A CA 1
ATOM 857 C C . GLU A 1 109 ? -8.240 -8.070 -10.170 1.00 91.88 109 GLU A C 1
ATOM 859 O O . GLU A 1 109 ? -8.645 -9.130 -9.704 1.00 91.88 109 GLU A O 1
ATOM 864 N N . GLY A 1 110 ? -7.313 -7.336 -9.541 1.00 90.31 110 GLY A N 1
ATOM 865 C CA . GLY A 1 110 ? -6.759 -7.699 -8.234 1.00 90.31 110 GLY A CA 1
ATOM 866 C C . GLY A 1 110 ? -5.769 -8.863 -8.276 1.00 90.31 110 GLY A C 1
ATOM 867 O O . GLY A 1 110 ? -5.714 -9.653 -7.337 1.00 90.31 110 GLY A O 1
ATOM 868 N N . ARG A 1 111 ? -4.982 -8.989 -9.351 1.00 93.62 111 ARG A N 1
ATOM 869 C CA . ARG A 1 111 ? -3.940 -10.019 -9.454 1.00 93.62 111 ARG A CA 1
ATOM 870 C C . ARG A 1 111 ? -2.782 -9.748 -8.489 1.00 93.62 111 ARG A C 1
ATOM 872 O O . ARG A 1 111 ? -1.918 -8.904 -8.741 1.00 93.62 111 ARG A O 1
ATOM 879 N N . GLY A 1 112 ? -2.756 -10.497 -7.393 1.00 92.69 112 GLY A N 1
ATOM 880 C CA . GLY A 1 112 ? -1.721 -10.441 -6.366 1.00 92.69 112 GLY A CA 1
ATOM 881 C C . GLY A 1 112 ? -2.108 -11.226 -5.116 1.00 92.69 112 GLY A C 1
ATOM 882 O O . GLY A 1 112 ? -3.023 -12.047 -5.144 1.00 92.69 112 GLY A O 1
ATOM 883 N N . ARG A 1 113 ? -1.407 -10.962 -4.012 1.00 94.75 113 ARG A N 1
ATOM 884 C CA . ARG A 1 113 ? -1.705 -11.514 -2.687 1.00 94.75 113 ARG A CA 1
ATOM 885 C C . ARG A 1 113 ? -1.687 -10.439 -1.604 1.00 94.75 113 ARG A C 1
ATOM 887 O O . ARG A 1 113 ? -0.844 -9.543 -1.609 1.00 94.75 113 ARG A O 1
ATOM 894 N N . GLU A 1 114 ? -2.613 -10.543 -0.662 1.00 95.00 114 GLU A N 1
ATOM 895 C CA . GLU A 1 114 ? -2.549 -9.745 0.558 1.00 95.00 114 GLU A CA 1
ATOM 896 C C . GLU A 1 114 ? -1.469 -10.313 1.483 1.00 95.00 114 GLU A C 1
ATOM 898 O O . GLU A 1 114 ? -1.432 -11.518 1.727 1.00 95.00 114 GLU A O 1
ATOM 903 N N . ILE A 1 115 ? -0.601 -9.444 1.995 1.00 95.25 115 ILE A N 1
ATOM 904 C CA . ILE A 1 115 ? 0.436 -9.796 2.969 1.00 95.25 115 ILE A CA 1
ATOM 905 C C . ILE A 1 115 ? 0.333 -8.916 4.211 1.00 95.25 115 ILE A C 1
ATOM 907 O O . ILE A 1 115 ? -0.211 -7.806 4.176 1.00 95.25 115 ILE A O 1
ATOM 911 N N . SER A 1 116 ? 0.854 -9.411 5.332 1.00 93.56 116 SER A N 1
ATOM 912 C CA . SER A 1 116 ? 0.906 -8.624 6.565 1.00 93.56 116 SER A CA 1
ATOM 913 C C . SER A 1 116 ? 1.975 -7.528 6.479 1.00 93.56 116 SER A C 1
ATOM 915 O O . SER A 1 116 ? 2.945 -7.645 5.733 1.00 93.56 116 SER A O 1
ATOM 917 N N . ALA A 1 117 ? 1.837 -6.472 7.287 1.00 89.75 117 ALA A N 1
ATOM 918 C CA . ALA A 1 117 ? 2.869 -5.437 7.380 1.00 89.75 117 ALA A CA 1
ATOM 919 C C . ALA A 1 117 ? 4.226 -5.999 7.848 1.00 89.75 117 ALA A C 1
ATOM 921 O O . ALA A 1 117 ? 5.261 -5.525 7.400 1.00 89.75 117 ALA A O 1
ATOM 922 N N . GLY A 1 118 ? 4.215 -7.023 8.712 1.00 92.56 118 GLY A N 1
ATOM 923 C CA . GLY A 1 118 ? 5.435 -7.689 9.173 1.00 92.56 118 GLY A CA 1
ATOM 924 C C . GLY A 1 118 ? 6.081 -8.590 8.120 1.00 92.56 118 GLY A C 1
ATOM 925 O O . GLY A 1 118 ? 7.280 -8.799 8.173 1.00 92.56 118 GLY A O 1
ATOM 926 N N . GLU A 1 119 ? 5.311 -9.104 7.158 1.00 92.81 119 GLU A N 1
ATOM 927 C CA . GLU A 1 119 ? 5.859 -9.861 6.023 1.00 92.81 119 GLU A CA 1
ATOM 928 C C . GLU A 1 119 ? 6.472 -8.942 4.955 1.00 92.81 119 GLU A C 1
ATOM 930 O O . GLU A 1 119 ? 7.352 -9.361 4.210 1.00 92.81 119 GLU A O 1
ATOM 935 N N . LEU A 1 120 ? 5.997 -7.697 4.858 1.00 89.81 120 LEU A N 1
ATOM 936 C CA . LEU A 1 120 ? 6.527 -6.713 3.915 1.00 89.81 120 LEU A CA 1
ATOM 937 C C . LEU A 1 120 ? 7.869 -6.099 4.361 1.00 89.81 120 LEU A C 1
ATOM 939 O O . LEU A 1 120 ? 8.635 -5.675 3.496 1.00 89.81 120 LEU A O 1
ATOM 943 N N . ALA A 1 121 ? 8.089 -5.975 5.673 1.00 84.12 121 ALA A N 1
ATOM 944 C CA . ALA A 1 121 ? 9.220 -5.269 6.287 1.00 84.12 121 ALA A CA 1
ATOM 945 C C . ALA A 1 121 ? 10.508 -6.106 6.301 1.00 84.12 121 ALA A C 1
ATOM 947 O O . ALA A 1 121 ? 11.580 -5.499 6.074 1.00 84.12 121 ALA A O 1
#

Radius of gyration: 17.94 Å; Cα contacts (8 Å, |Δi|>4): 154; chains: 1; bounding box: 45×34×40 Å

Mean predicted aligned error: 8.26 Å